Protein AF-A0A7S1GFP5-F1 (afdb_monomer_lite)

Sequence (134 aa):
AVSDGNVLLGSNTNIEAYDLSQCVPEMVIPDVVISEPNCLVVNVTLDSYPSDTTWQIEDSDGNAVASNTPYDESMAATTQVEEVCDLSDGGYTFAIFDEYEDGMCCKWGEGSYTLSTKNGLTIASGGEFGASEK

Organism: NCBI:txid267567

Structure (mmCIF, N/CA/C/O backbone):
data_AF-A0A7S1GFP5-F1
#
_entry.id   AF-A0A7S1GFP5-F1
#
loop_
_atom_site.group_PDB
_atom_site.id
_atom_site.type_symbol
_atom_site.label_atom_id
_atom_site.label_alt_id
_atom_site.label_comp_id
_atom_site.label_asym_id
_atom_site.label_entity_id
_atom_site.label_seq_id
_atom_site.pdbx_PDB_ins_code
_atom_site.Cartn_x
_atom_site.Cartn_y
_atom_site.Cartn_z
_atom_site.occupancy
_atom_site.B_iso_or_equiv
_atom_site.auth_seq_id
_atom_site.auth_comp_id
_atom_site.auth_asym_id
_atom_site.auth_atom_id
_atom_site.pdbx_PDB_model_num
ATOM 1 N N . ALA A 1 1 ? -3.332 45.603 40.791 1.00 41.91 1 ALA A N 1
ATOM 2 C CA . ALA A 1 1 ? -2.528 44.609 40.061 1.00 41.91 1 ALA A CA 1
ATOM 3 C C . ALA A 1 1 ? -3.483 43.846 39.163 1.00 41.91 1 ALA A C 1
ATOM 5 O O . ALA A 1 1 ? -4.543 43.463 39.637 1.00 41.91 1 ALA A O 1
ATOM 6 N N . VAL A 1 2 ? -3.164 43.770 37.874 1.00 43.75 2 VAL A N 1
ATOM 7 C CA . VAL A 1 2 ? -3.969 43.127 36.831 1.00 43.75 2 VAL A CA 1
ATOM 8 C C . VAL A 1 2 ? -3.233 41.850 36.434 1.00 43.75 2 VAL A C 1
ATOM 10 O O . VAL A 1 2 ? -2.101 41.946 35.976 1.00 43.75 2 VAL A O 1
ATOM 13 N N . SER A 1 3 ? -3.856 40.700 36.644 1.00 50.41 3 SER A N 1
ATOM 14 C CA . SER A 1 3 ? -3.737 39.438 35.896 1.00 50.41 3 SER A CA 1
ATOM 15 C C . SER A 1 3 ? -4.859 38.580 36.503 1.00 50.41 3 SER A C 1
ATOM 17 O O . SER A 1 3 ? -5.013 38.554 37.716 1.00 50.41 3 SER A O 1
ATOM 19 N N . ASP A 1 4 ? -5.843 38.070 35.783 1.00 48.03 4 ASP A N 1
ATOM 20 C CA . ASP A 1 4 ? -5.740 37.320 34.548 1.00 48.03 4 ASP A CA 1
ATOM 21 C C . ASP A 1 4 ? -6.907 37.700 33.637 1.00 48.03 4 ASP A C 1
ATOM 23 O O . ASP A 1 4 ? -8.079 37.510 33.963 1.00 48.03 4 ASP A O 1
ATOM 27 N N . GLY A 1 5 ? -6.577 38.309 32.499 1.00 51.22 5 GLY A N 1
ATOM 28 C CA . GLY A 1 5 ? -7.562 38.713 31.513 1.00 51.22 5 GLY A CA 1
ATOM 29 C C . GLY A 1 5 ? -8.367 37.517 31.017 1.00 51.22 5 GLY A C 1
ATOM 30 O O . GLY A 1 5 ? -7.817 36.648 30.354 1.00 51.22 5 GLY A O 1
ATOM 31 N N . ASN A 1 6 ? -9.667 37.523 31.306 1.00 43.88 6 ASN A N 1
ATOM 32 C CA . ASN A 1 6 ? -10.707 37.356 30.298 1.00 43.88 6 ASN A CA 1
ATOM 33 C C . ASN A 1 6 ? -12.017 37.987 30.792 1.00 43.88 6 ASN A C 1
ATOM 35 O O . ASN A 1 6 ? -12.562 37.645 31.837 1.00 43.88 6 ASN A O 1
ATOM 39 N N . VAL A 1 7 ? -12.481 38.967 30.020 1.00 36.28 7 VAL A N 1
ATOM 40 C CA . VAL A 1 7 ? -13.727 39.715 30.194 1.00 36.28 7 VAL A CA 1
ATOM 41 C C . VAL A 1 7 ? -14.765 39.074 29.277 1.00 36.28 7 VAL A C 1
ATOM 43 O O . VAL A 1 7 ? -14.547 39.007 28.070 1.00 36.28 7 VAL A O 1
ATOM 46 N N . LEU A 1 8 ? -15.902 38.637 29.819 1.00 43.44 8 LEU A N 1
ATOM 47 C CA . LEU A 1 8 ? -17.069 38.302 29.003 1.00 43.44 8 LEU A CA 1
ATOM 48 C C . LEU A 1 8 ? -17.839 39.593 28.715 1.00 43.44 8 LEU A C 1
ATOM 50 O O . LEU A 1 8 ? -18.454 40.168 29.611 1.00 43.44 8 LEU A O 1
ATOM 54 N N . LEU A 1 9 ? -17.806 40.065 27.468 1.00 36.88 9 LEU A N 1
ATOM 55 C CA . LEU A 1 9 ? -18.737 41.092 27.003 1.00 36.88 9 LEU A CA 1
ATOM 56 C C . LEU A 1 9 ? -19.984 40.402 26.447 1.00 36.88 9 LEU A C 1
ATOM 58 O O . LEU A 1 9 ? -20.021 40.010 25.285 1.00 36.88 9 LEU A O 1
ATOM 62 N N . GLY A 1 10 ? -20.999 40.256 27.299 1.00 39.97 10 GLY A N 1
ATOM 63 C CA . GLY A 1 10 ? -22.364 39.900 26.917 1.00 39.97 10 GLY A CA 1
ATOM 64 C C . GLY A 1 10 ? -23.315 41.028 27.309 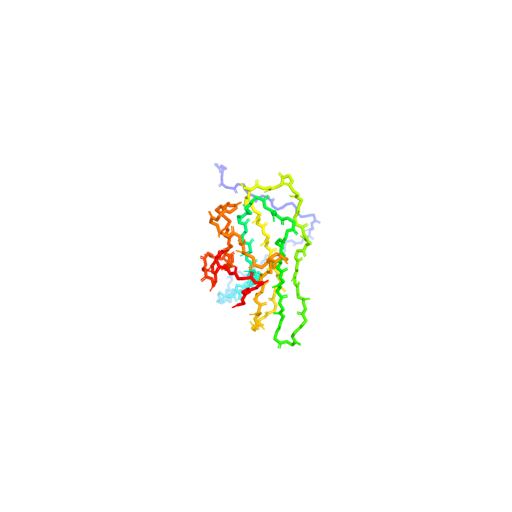1.00 39.97 10 GLY A C 1
ATOM 65 O O . GLY A 1 10 ? -23.415 41.395 28.478 1.00 39.97 10 GLY A O 1
ATOM 66 N N . SER A 1 11 ? -23.972 41.633 26.323 1.00 50.50 11 SER A N 1
ATOM 67 C CA . SER A 1 11 ? -24.920 42.735 26.486 1.00 50.50 11 SER A CA 1
ATOM 68 C C . SER A 1 11 ? -26.275 42.243 26.998 1.00 50.50 11 SER A C 1
ATOM 70 O O . SER A 1 11 ? -27.222 42.129 26.223 1.00 50.50 11 SER A O 1
ATOM 72 N N . ASN A 1 12 ? -26.397 41.923 28.285 1.00 44.12 12 ASN A N 1
ATOM 73 C CA . ASN A 1 12 ? -27.678 41.504 28.848 1.00 44.12 12 ASN A CA 1
ATOM 74 C C . ASN A 1 12 ? -27.737 41.935 30.318 1.00 44.12 12 ASN A C 1
ATOM 76 O O . ASN A 1 12 ? -27.162 41.305 31.200 1.00 44.12 12 ASN A O 1
ATOM 80 N N . THR A 1 13 ? -28.419 43.045 30.582 1.00 51.00 13 THR A N 1
ATOM 81 C CA . THR A 1 13 ? -28.814 43.467 31.927 1.00 51.00 13 THR A CA 1
ATOM 82 C C . THR A 1 13 ? -29.665 42.375 32.567 1.00 51.00 13 THR A C 1
ATOM 84 O O . THR A 1 13 ? -30.799 42.199 32.134 1.00 51.00 13 THR A O 1
ATOM 87 N N . ASN A 1 14 ? -29.104 41.634 33.525 1.00 46.41 14 ASN A N 1
ATOM 88 C CA . ASN A 1 14 ? -29.762 41.059 34.707 1.00 46.41 14 ASN A CA 1
ATOM 89 C C . ASN A 1 14 ? -28.710 40.259 35.490 1.00 46.41 14 ASN A C 1
ATOM 91 O O . ASN A 1 14 ? -28.470 39.086 35.217 1.00 46.41 14 ASN A O 1
ATOM 95 N N . ILE A 1 15 ? -28.048 40.915 36.446 1.00 44.38 15 ILE A N 1
ATOM 96 C CA . ILE A 1 15 ? -27.225 40.224 37.443 1.00 44.38 15 ILE A CA 1
ATOM 97 C C . ILE A 1 15 ? -28.165 39.849 38.586 1.00 44.38 15 ILE A C 1
ATOM 99 O O . ILE A 1 15 ? -28.404 40.652 39.485 1.00 44.38 15 ILE A O 1
ATOM 103 N N . GLU A 1 16 ? -28.721 38.643 38.537 1.00 52.25 16 GLU A N 1
ATOM 104 C CA . GLU A 1 16 ? -29.207 37.995 39.751 1.00 52.25 16 GLU A CA 1
ATOM 105 C C . GLU A 1 16 ? -28.005 37.334 40.430 1.00 52.25 16 GLU A C 1
ATOM 107 O O . GLU A 1 16 ? -27.243 36.590 39.810 1.00 52.25 16 GLU A O 1
ATOM 112 N N . ALA A 1 17 ? -27.774 37.688 41.693 1.00 45.75 17 ALA A N 1
ATOM 113 C CA . ALA A 1 17 ? -26.736 37.076 42.505 1.00 45.75 17 ALA A CA 1
ATOM 114 C C . ALA A 1 17 ? -27.119 35.613 42.763 1.00 45.75 17 ALA A C 1
ATOM 116 O O . ALA A 1 17 ? -28.089 35.342 43.469 1.00 45.75 17 ALA A O 1
ATOM 117 N N . TYR A 1 18 ? -26.370 34.678 42.183 1.00 45.38 18 TYR A N 1
ATOM 118 C CA . TYR A 1 18 ? -26.531 33.258 42.468 1.00 45.38 18 TYR A CA 1
ATOM 119 C C . TYR A 1 18 ? -25.995 32.957 43.874 1.00 45.38 18 TYR A C 1
ATOM 121 O O . TYR A 1 18 ? -24.839 33.245 44.188 1.00 45.38 18 TYR A O 1
ATOM 129 N N . ASP A 1 19 ? -26.856 32.399 44.725 1.00 49.19 19 ASP A N 1
ATOM 130 C CA . ASP A 1 19 ? -26.510 31.883 46.048 1.00 49.19 19 ASP A CA 1
ATOM 131 C C . ASP A 1 19 ? -25.603 30.648 45.900 1.00 49.19 19 ASP A C 1
ATOM 133 O O . ASP A 1 19 ? -26.044 29.569 45.505 1.00 49.19 19 ASP A O 1
ATOM 137 N N . LEU A 1 20 ? -24.314 30.812 46.208 1.00 51.22 20 LEU A N 1
ATOM 138 C CA . LEU A 1 20 ? -23.297 29.757 46.113 1.00 51.22 20 LEU A CA 1
ATOM 139 C C . LEU A 1 20 ? -23.357 28.741 47.272 1.00 51.22 20 LEU A C 1
ATOM 141 O O . LEU A 1 20 ? -22.475 27.893 47.381 1.00 51.22 20 LEU A O 1
ATOM 145 N N . SER A 1 21 ? -24.364 28.797 48.152 1.00 49.78 21 SER A N 1
ATOM 146 C CA . SER A 1 21 ? -24.545 27.799 49.219 1.00 49.78 21 SER A CA 1
ATOM 147 C C . SER A 1 21 ? -25.195 26.492 48.743 1.00 49.78 21 SER A C 1
ATOM 149 O O . SER A 1 21 ? -25.219 25.510 49.484 1.00 49.78 21 SER A O 1
ATOM 151 N N . GLN A 1 22 ? -25.655 26.438 47.490 1.00 50.69 22 GLN A N 1
ATOM 152 C CA . GLN A 1 22 ? -26.149 25.224 46.839 1.00 50.69 22 GLN A CA 1
ATOM 153 C C . GLN A 1 22 ? -25.127 24.687 45.832 1.00 50.69 22 GLN A C 1
ATOM 155 O O . GLN A 1 22 ? -25.413 24.519 44.648 1.00 50.69 22 GLN A O 1
ATOM 160 N N . CYS A 1 23 ? -23.911 24.404 46.303 1.00 52.78 23 CYS A N 1
ATOM 161 C CA . CYS A 1 23 ? -22.966 23.579 45.559 1.00 52.78 23 CYS A CA 1
ATOM 162 C C . CYS A 1 23 ? -23.520 22.151 45.479 1.00 52.78 23 CYS A C 1
ATOM 164 O O . CYS A 1 23 ? -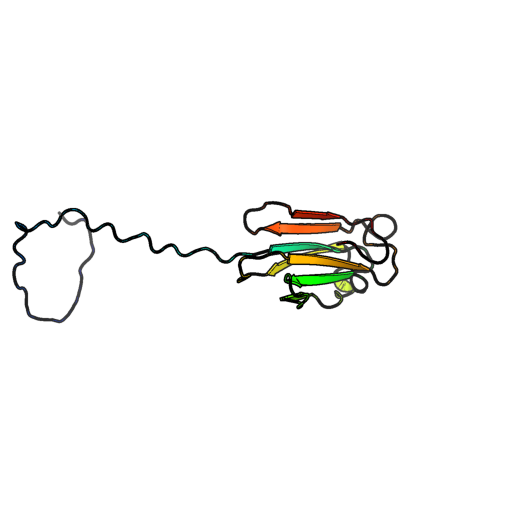23.320 21.335 46.380 1.00 52.78 23 CYS A O 1
ATOM 166 N N . VAL A 1 24 ? -24.242 21.858 44.400 1.00 56.28 24 VAL A N 1
ATOM 167 C CA . VAL A 1 24 ? -24.479 20.483 43.959 1.00 56.28 24 VAL A CA 1
ATOM 168 C C . VAL A 1 24 ? -23.091 19.877 43.688 1.00 56.28 24 VAL A C 1
ATOM 170 O O . VAL A 1 24 ? -22.285 20.537 43.026 1.00 56.28 24 VAL A O 1
ATOM 173 N N . PRO A 1 25 ? -22.750 18.700 44.245 1.00 50.75 25 PRO A N 1
ATOM 174 C CA . PRO A 1 25 ? -21.433 18.100 44.052 1.00 50.75 25 PRO A CA 1
ATOM 175 C C . PRO A 1 25 ? -21.165 17.917 42.557 1.00 50.75 25 PRO A C 1
ATOM 177 O O . PRO A 1 25 ? -22.069 17.514 41.829 1.00 50.75 25 PRO A O 1
ATOM 180 N N . GLU A 1 26 ? -19.944 18.271 42.147 1.00 57.81 26 GLU A N 1
ATOM 181 C CA 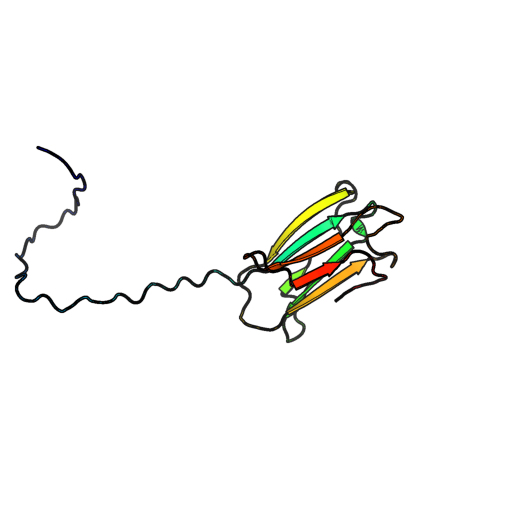. GLU A 1 26 ? -19.308 18.029 40.845 1.00 57.81 26 GLU A CA 1
ATOM 182 C C . GLU A 1 26 ? -20.210 17.313 39.828 1.00 57.81 26 GLU A C 1
ATOM 184 O O . GLU A 1 26 ? -20.336 16.087 39.807 1.00 57.81 26 GLU A O 1
ATOM 189 N N . MET A 1 27 ? -20.858 18.100 38.967 1.00 50.66 27 MET A N 1
ATOM 190 C CA . MET A 1 27 ? -21.439 17.579 37.740 1.00 50.66 27 MET A CA 1
ATOM 191 C C . MET A 1 27 ? -20.275 17.075 36.885 1.00 50.66 27 MET A C 1
ATOM 193 O O . MET A 1 27 ? -19.636 17.852 36.180 1.00 50.66 27 MET A O 1
ATOM 197 N N . VAL A 1 28 ? -19.975 15.781 36.983 1.00 56.19 28 VAL A N 1
ATOM 198 C CA . VAL A 1 28 ? -19.185 15.063 35.982 1.00 56.19 28 VAL A CA 1
ATOM 199 C C . VAL A 1 28 ? -19.929 15.222 34.665 1.00 56.19 28 VAL A C 1
ATOM 201 O O . VAL A 1 28 ? -20.942 14.567 34.419 1.00 56.19 28 VAL A O 1
ATOM 204 N N . ILE A 1 29 ? -19.469 16.157 33.838 1.00 59.88 29 ILE A N 1
ATOM 205 C CA . ILE A 1 29 ? -19.802 16.145 32.422 1.00 59.88 29 ILE A CA 1
ATOM 206 C C . ILE A 1 29 ? -19.185 14.831 31.932 1.00 59.88 29 ILE A C 1
ATOM 208 O O . ILE A 1 29 ? -17.976 14.674 32.109 1.00 59.88 29 ILE A O 1
ATOM 212 N N . PRO A 1 30 ? -19.957 13.848 31.427 1.00 57.03 30 PRO A N 1
ATOM 213 C CA . PRO A 1 30 ? -19.331 12.718 30.764 1.00 57.03 30 PRO A CA 1
ATOM 214 C C . PRO A 1 30 ? -18.463 13.332 29.675 1.00 57.03 30 PRO A C 1
ATOM 216 O O . PRO A 1 30 ? -18.967 14.155 28.903 1.00 57.03 30 PRO A O 1
ATOM 219 N N . ASP A 1 31 ? -17.166 13.020 29.691 1.00 59.69 31 ASP A N 1
ATOM 220 C CA . ASP A 1 31 ? -16.251 13.444 28.643 1.00 59.69 31 ASP A CA 1
ATOM 221 C C . ASP A 1 31 ? -16.982 13.254 27.320 1.00 59.69 31 ASP A C 1
ATOM 223 O O . ASP A 1 31 ? -17.548 12.187 27.064 1.00 59.69 31 ASP A O 1
ATOM 227 N N . VAL A 1 32 ? -17.077 14.314 26.520 1.00 52.41 32 VAL A N 1
ATOM 228 C CA . VAL A 1 32 ? -17.531 14.172 25.144 1.00 52.41 32 VAL A CA 1
ATOM 229 C C . VAL A 1 32 ? -16.508 13.235 24.512 1.00 52.41 32 VAL A C 1
ATOM 231 O O . VAL A 1 32 ? -15.416 13.663 24.144 1.00 52.41 32 VAL A O 1
ATOM 234 N N . VAL A 1 33 ? -16.824 11.939 24.485 1.00 59.50 33 VAL A N 1
ATOM 235 C CA . VAL A 1 33 ? -15.995 10.910 23.871 1.00 59.50 33 VAL A CA 1
ATOM 236 C C . VAL A 1 33 ? -16.146 11.133 22.379 1.00 59.50 33 VAL A C 1
ATOM 238 O O . VAL A 1 33 ? -17.012 10.553 21.730 1.00 59.50 33 VAL A O 1
ATOM 241 N N . ILE A 1 34 ? -15.357 12.058 21.839 1.00 57.25 34 ILE A N 1
ATOM 242 C CA . ILE A 1 34 ? -15.148 12.125 20.403 1.00 57.25 34 ILE A CA 1
ATOM 243 C C . ILE A 1 34 ? -14.315 10.887 20.098 1.00 57.25 34 ILE A C 1
ATOM 245 O O . ILE A 1 34 ? -13.102 10.889 20.294 1.00 57.25 34 ILE A O 1
ATOM 249 N N . SER A 1 35 ? -14.982 9.789 19.736 1.00 67.81 35 SER A N 1
ATOM 250 C CA . SER A 1 35 ? -14.295 8.631 19.181 1.00 67.81 35 SER A CA 1
ATOM 251 C C . SER A 1 35 ? -13.585 9.115 17.923 1.00 67.81 35 SER A C 1
ATOM 253 O O . SER A 1 35 ? -14.241 9.608 17.002 1.00 67.81 35 SER A O 1
ATOM 255 N N . GLU A 1 36 ? -12.255 9.039 17.903 1.00 71.56 36 GLU A N 1
ATOM 256 C CA . GLU A 1 36 ? -11.520 9.263 16.663 1.00 71.56 36 GLU A CA 1
ATOM 257 C C . GLU A 1 36 ? -12.028 8.272 15.607 1.00 71.56 36 GLU A C 1
ATOM 259 O O . GLU A 1 36 ? -12.349 7.131 15.953 1.00 71.56 36 GLU A O 1
ATOM 264 N N . PRO A 1 37 ? -12.156 8.697 14.340 1.00 80.50 37 PRO A N 1
ATOM 265 C CA . PRO A 1 37 ? -12.646 7.811 13.299 1.00 80.50 37 PRO A CA 1
ATOM 266 C C . PRO A 1 37 ? -11.717 6.603 13.158 1.00 80.50 37 PRO A C 1
ATOM 268 O O . PRO A 1 37 ? -10.491 6.740 13.194 1.00 80.50 37 PRO A O 1
ATOM 271 N N . ASN A 1 38 ? -12.298 5.417 12.974 1.00 89.94 38 ASN A N 1
ATOM 272 C CA . ASN A 1 38 ? -11.524 4.235 12.621 1.00 89.94 38 ASN A CA 1
ATOM 273 C C . ASN A 1 38 ? -10.930 4.462 11.233 1.00 89.94 38 ASN A C 1
ATOM 275 O O . ASN A 1 38 ? -11.673 4.631 10.261 1.00 89.94 38 ASN A O 1
ATOM 279 N N . CYS A 1 39 ? -9.602 4.470 11.155 1.00 95.00 39 CYS A N 1
ATOM 280 C CA . CYS A 1 39 ? -8.904 4.678 9.900 1.00 95.00 39 CYS A CA 1
ATOM 281 C C . CYS A 1 39 ? -7.881 3.578 9.627 1.00 95.00 39 CYS A C 1
ATOM 283 O O . CYS A 1 39 ? -7.105 3.186 10.511 1.00 95.00 39 CYS A O 1
ATOM 285 N N . LEU A 1 40 ? -7.853 3.147 8.371 1.00 96.50 40 LEU A N 1
ATOM 286 C CA . LEU A 1 40 ? -6.802 2.332 7.782 1.00 96.50 40 LEU A CA 1
ATOM 287 C C . LEU A 1 40 ? -5.889 3.222 6.936 1.00 96.50 40 LEU A C 1
ATOM 289 O O . LEU A 1 40 ? -6.349 4.135 6.259 1.00 96.50 40 LEU A O 1
ATOM 293 N N . VAL A 1 41 ? -4.592 2.946 6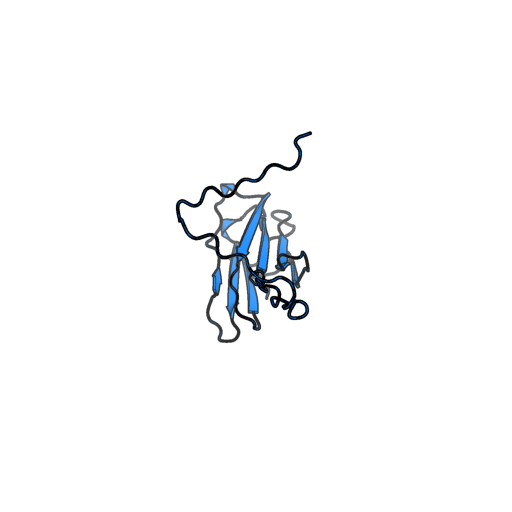.981 1.00 98.00 41 VAL A N 1
ATOM 294 C CA . VAL A 1 41 ? -3.556 3.625 6.207 1.00 98.00 41 VAL A CA 1
ATOM 295 C C . VAL A 1 41 ? -2.923 2.599 5.281 1.00 98.00 41 VAL A C 1
ATOM 297 O O . VAL A 1 41 ? -2.295 1.645 5.750 1.00 98.00 41 VAL A O 1
ATOM 300 N N . VAL A 1 42 ? -3.094 2.810 3.979 1.00 98.62 42 VAL A N 1
ATOM 301 C CA . VAL A 1 42 ? -2.461 2.035 2.914 1.00 98.62 42 VAL A CA 1
ATOM 302 C C . VAL A 1 42 ? -1.223 2.797 2.465 1.00 98.62 42 VAL A C 1
ATOM 304 O O . VAL A 1 42 ? -1.311 3.917 1.966 1.00 98.62 42 VAL A O 1
ATOM 307 N N . ASN A 1 43 ? -0.055 2.206 2.674 1.00 98.50 43 ASN A N 1
ATOM 308 C CA . ASN A 1 43 ? 1.217 2.720 2.192 1.00 98.50 43 ASN A CA 1
ATOM 309 C C . ASN A 1 43 ? 1.718 1.788 1.090 1.00 98.50 43 ASN A C 1
ATOM 311 O O . ASN A 1 43 ? 1.831 0.591 1.336 1.00 98.50 43 ASN A O 1
ATOM 315 N N . VAL A 1 44 ? 2.004 2.316 -0.097 1.00 98.62 44 VAL A N 1
ATOM 316 C CA . VAL A 1 44 ? 2.497 1.542 -1.242 1.00 98.62 44 VAL A CA 1
ATOM 317 C C . VAL A 1 44 ? 3.751 2.210 -1.776 1.00 98.62 44 VAL A C 1
ATOM 319 O O . VAL A 1 44 ? 3.697 3.324 -2.286 1.00 98.62 44 VAL A O 1
ATOM 322 N N . THR A 1 45 ? 4.890 1.543 -1.659 1.00 98.44 45 THR A N 1
ATOM 323 C CA . THR A 1 45 ? 6.094 1.892 -2.411 1.00 98.44 45 THR A CA 1
ATOM 324 C C . THR A 1 45 ? 6.026 1.183 -3.749 1.00 98.44 45 THR A C 1
ATOM 326 O O . THR A 1 45 ? 6.003 -0.041 -3.799 1.00 98.44 45 THR A O 1
ATOM 329 N N . LEU A 1 46 ? 5.955 1.963 -4.818 1.00 98.25 46 LEU A N 1
ATOM 330 C CA . LEU A 1 46 ? 5.798 1.463 -6.175 1.00 98.25 46 LEU A CA 1
ATOM 331 C C . LEU A 1 46 ? 7.142 1.001 -6.737 1.00 98.25 46 LEU A C 1
ATOM 333 O O . LEU A 1 46 ? 8.195 1.543 -6.388 1.00 98.25 46 LEU A O 1
ATOM 337 N N . ASP A 1 47 ? 7.097 0.022 -7.629 1.00 97.25 47 ASP A N 1
ATOM 338 C CA . ASP A 1 47 ? 8.261 -0.489 -8.341 1.00 97.25 47 ASP A CA 1
ATOM 339 C C . ASP A 1 47 ? 8.466 0.282 -9.666 1.00 97.25 47 ASP A C 1
ATOM 341 O O . ASP A 1 47 ? 8.175 1.483 -9.725 1.00 97.25 47 ASP A O 1
ATOM 345 N N . SER A 1 48 ? 9.039 -0.339 -10.707 1.00 97.88 48 SER A N 1
ATOM 346 C CA . SER A 1 48 ? 9.181 0.328 -12.012 1.00 97.88 48 SER A CA 1
ATOM 347 C C . SER A 1 48 ? 7.899 0.350 -12.848 1.00 97.88 48 SER A C 1
ATOM 349 O O . SER A 1 48 ? 7.899 1.074 -13.844 1.00 97.88 48 SER A O 1
ATOM 351 N N . TYR A 1 49 ? 6.853 -0.396 -12.475 1.00 97.38 49 TYR A N 1
ATOM 352 C CA . TYR A 1 49 ? 5.595 -0.508 -13.219 1.00 97.38 49 TYR A CA 1
ATOM 353 C C . TYR A 1 49 ? 4.384 -0.179 -12.330 1.00 97.38 49 TYR A C 1
ATOM 355 O O . TYR A 1 49 ? 3.521 -1.009 -12.049 1.00 97.38 49 TYR A O 1
ATOM 363 N N . PRO A 1 50 ? 4.272 1.079 -11.879 1.00 97.75 50 PRO A N 1
ATOM 364 C CA . PRO A 1 50 ? 3.231 1.491 -10.942 1.00 97.75 50 PRO A CA 1
ATOM 365 C C . PRO A 1 50 ? 1.801 1.313 -11.484 1.00 97.75 50 PRO A C 1
ATOM 367 O O . PRO A 1 50 ? 0.871 1.145 -10.693 1.00 97.75 50 PRO A O 1
ATOM 370 N N . SER A 1 51 ? 1.602 1.356 -12.806 1.00 98.06 51 SER A N 1
ATOM 371 C CA . SER A 1 51 ? 0.270 1.217 -13.407 1.00 98.06 51 SER A CA 1
ATOM 372 C C . SER A 1 51 ? -0.315 -0.191 -13.273 1.00 98.06 51 SER A C 1
ATOM 374 O O . SER A 1 51 ? -1.536 -0.337 -13.308 1.00 98.06 51 SER A O 1
ATOM 376 N N . ASP A 1 52 ? 0.522 -1.191 -13.007 1.00 97.56 52 ASP A N 1
ATOM 377 C CA . ASP A 1 52 ? 0.085 -2.574 -12.823 1.00 97.56 52 ASP A CA 1
ATOM 378 C C . ASP A 1 52 ? -0.504 -2.802 -11.422 1.00 97.56 52 ASP A C 1
ATOM 380 O O . ASP A 1 52 ? -1.277 -3.736 -11.203 1.00 97.56 52 ASP A O 1
ATOM 384 N N . THR A 1 53 ? -0.193 -1.911 -10.472 1.00 98.25 53 THR A N 1
ATOM 385 C CA . THR A 1 53 ? -0.582 -2.043 -9.067 1.00 98.25 53 THR A CA 1
ATOM 386 C C . THR A 1 53 ? -1.936 -1.398 -8.772 1.00 98.25 53 THR A C 1
ATOM 388 O O . THR A 1 53 ? -2.128 -0.182 -8.889 1.00 98.25 53 THR A O 1
ATOM 391 N N . THR A 1 54 ? -2.863 -2.199 -8.245 1.00 98.62 54 THR A N 1
ATOM 392 C CA . THR A 1 54 ? -4.120 -1.714 -7.653 1.00 98.62 54 THR A CA 1
ATOM 393 C C . THR A 1 54 ? -4.420 -2.398 -6.326 1.00 98.62 54 THR A C 1
ATOM 395 O O . THR A 1 54 ? -3.885 -3.455 -6.022 1.00 98.62 54 THR A O 1
ATOM 398 N N . TRP A 1 55 ? -5.277 -1.804 -5.507 1.00 98.69 55 TRP A N 1
ATOM 399 C CA . TRP A 1 55 ? -5.745 -2.360 -4.251 1.00 98.69 55 TRP A CA 1
ATOM 400 C C . TRP A 1 55 ? -7.194 -1.960 -3.978 1.00 98.69 55 TRP A C 1
ATOM 402 O O . TRP A 1 55 ? -7.707 -0.956 -4.477 1.00 98.69 55 TRP A O 1
ATOM 412 N N . GLN A 1 56 ? -7.854 -2.754 -3.142 1.00 98.50 56 GLN A N 1
ATOM 413 C CA . GLN A 1 56 ? -9.196 -2.482 -2.645 1.00 98.50 56 GLN A CA 1
ATOM 414 C C . GLN A 1 56 ? -9.338 -2.898 -1.180 1.00 98.50 56 GLN A C 1
ATOM 416 O O . GLN A 1 56 ? -8.632 -3.782 -0.692 1.00 98.50 56 GLN A O 1
ATOM 421 N N . ILE A 1 57 ? -10.288 -2.273 -0.493 1.00 98.31 57 ILE A N 1
ATOM 422 C CA . ILE A 1 57 ? -10.745 -2.646 0.842 1.00 98.31 57 ILE A CA 1
ATOM 423 C C . ILE A 1 57 ? -12.242 -2.927 0.754 1.00 98.31 57 ILE A C 1
ATOM 425 O O . ILE A 1 57 ? -13.013 -2.073 0.310 1.00 98.31 57 ILE A O 1
ATOM 429 N N . GLU A 1 58 ? -12.651 -4.109 1.199 1.00 97.81 58 GLU A N 1
ATOM 430 C CA . GLU A 1 58 ? -14.046 -4.547 1.254 1.00 97.81 58 GLU A CA 1
ATOM 431 C C . GLU A 1 58 ? -14.506 -4.699 2.707 1.00 97.81 58 GLU A C 1
ATOM 433 O O . GLU A 1 58 ? -13.725 -5.103 3.575 1.00 97.81 58 GLU A O 1
ATOM 438 N N . ASP A 1 59 ? -15.773 -4.382 2.976 1.00 95.38 59 ASP A N 1
ATOM 439 C CA . ASP A 1 59 ? -16.426 -4.723 4.242 1.00 95.38 59 ASP A CA 1
ATOM 440 C C . ASP A 1 59 ? -16.748 -6.230 4.335 1.00 95.38 59 ASP A C 1
ATOM 442 O O . ASP A 1 59 ? -16.511 -7.014 3.413 1.00 95.38 59 ASP A O 1
ATOM 446 N N . SER A 1 60 ? -17.307 -6.660 5.468 1.00 93.62 60 SER A N 1
ATOM 447 C CA . SER A 1 60 ? -17.677 -8.062 5.696 1.00 93.62 60 SER A CA 1
ATOM 448 C C . SER A 1 60 ? -18.770 -8.597 4.766 1.00 93.62 60 SER A C 1
ATOM 450 O O . SER A 1 60 ? -18.914 -9.815 4.650 1.00 93.62 60 SER A O 1
ATOM 452 N N . ASP A 1 61 ? -19.543 -7.713 4.134 1.00 94.69 61 ASP A N 1
ATOM 453 C CA . ASP A 1 61 ? -20.591 -8.067 3.176 1.00 94.69 61 ASP A CA 1
ATOM 454 C C . ASP A 1 61 ? -20.047 -8.125 1.732 1.00 94.69 61 ASP A C 1
ATOM 456 O O . ASP A 1 61 ? -20.777 -8.499 0.810 1.00 94.69 61 ASP A O 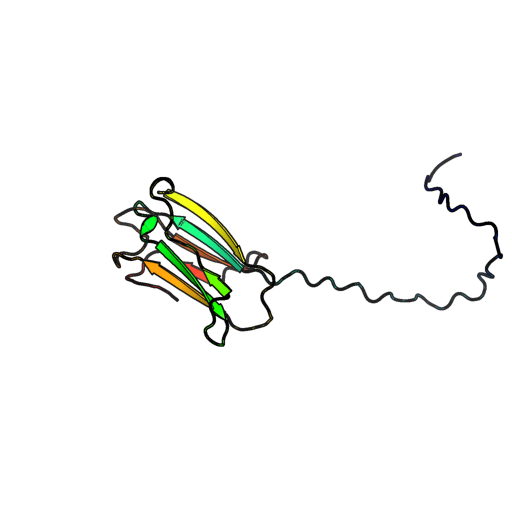1
ATOM 460 N N . GLY A 1 62 ? -18.761 -7.810 1.533 1.00 93.50 62 GLY A N 1
ATOM 461 C CA . GLY A 1 62 ? -18.088 -7.797 0.236 1.00 93.50 62 GLY A CA 1
ATOM 462 C C . GLY A 1 62 ? -18.308 -6.510 -0.560 1.00 93.50 62 GLY A C 1
ATOM 463 O O . GLY A 1 62 ? -18.078 -6.497 -1.768 1.00 93.50 62 GLY A O 1
ATOM 464 N N . ASN A 1 63 ? -18.775 -5.428 0.072 1.00 95.69 63 ASN A N 1
ATOM 465 C CA . ASN A 1 63 ? -18.876 -4.134 -0.596 1.00 95.69 63 ASN A CA 1
ATOM 466 C C . ASN A 1 63 ? -17.528 -3.415 -0.532 1.00 95.69 63 ASN A C 1
ATOM 468 O O . ASN A 1 63 ? -16.954 -3.263 0.547 1.00 95.69 63 ASN A O 1
ATOM 472 N N . ALA A 1 64 ? -17.051 -2.910 -1.670 1.00 96.44 64 ALA A N 1
ATOM 473 C CA . ALA A 1 64 ? -15.866 -2.062 -1.705 1.00 96.44 64 ALA A CA 1
ATOM 474 C C . ALA A 1 64 ? -16.132 -0.743 -0.960 1.00 96.44 64 ALA A C 1
ATOM 476 O O . ALA A 1 64 ? -17.016 0.030 -1.340 1.00 96.44 64 ALA A O 1
ATOM 477 N N . VAL A 1 65 ? -15.354 -0.487 0.092 1.00 97.00 65 VAL A N 1
ATOM 478 C CA . VAL A 1 65 ? -15.392 0.761 0.872 1.00 97.00 65 VAL A CA 1
ATOM 479 C C . VAL A 1 65 ? -14.293 1.736 0.452 1.00 97.00 65 VAL A C 1
ATOM 481 O O . VAL A 1 65 ? -14.443 2.941 0.640 1.00 97.00 65 VAL A O 1
ATOM 484 N N . ALA A 1 66 ? -13.211 1.232 -0.148 1.00 97.81 66 ALA A N 1
ATOM 485 C CA . ALA A 1 66 ? -12.154 2.029 -0.759 1.00 97.81 66 ALA A CA 1
ATOM 486 C C . ALA A 1 66 ? -11.400 1.218 -1.820 1.00 97.81 66 ALA A C 1
ATOM 488 O O . ALA A 1 66 ? -11.330 -0.007 -1.743 1.00 97.81 66 ALA A O 1
ATOM 489 N N . SER A 1 67 ? -10.816 1.908 -2.794 1.00 98.00 67 SER A N 1
ATOM 490 C CA . SER A 1 67 ? -9.939 1.339 -3.820 1.00 98.00 67 SER A CA 1
ATOM 491 C C . SER A 1 67 ? -9.157 2.459 -4.494 1.00 98.00 67 SER A C 1
ATOM 493 O O . SER A 1 67 ? -9.671 3.579 -4.582 1.00 98.00 67 SER A O 1
ATOM 495 N N . ASN A 1 68 ? -7.990 2.158 -5.056 1.00 98.12 68 ASN A N 1
ATOM 496 C CA . ASN A 1 68 ? -7.304 3.088 -5.952 1.00 98.12 68 ASN A CA 1
ATOM 497 C C . ASN A 1 68 ? -7.661 2.829 -7.428 1.00 98.12 68 ASN A C 1
ATOM 499 O O . ASN A 1 68 ? -8.303 1.845 -7.797 1.00 98.12 68 ASN A O 1
ATOM 503 N N . THR A 1 69 ? -7.213 3.739 -8.288 1.00 97.75 69 THR A N 1
ATOM 504 C CA . THR A 1 69 ? -7.023 3.478 -9.720 1.00 97.75 69 THR A CA 1
ATOM 505 C C . THR A 1 69 ? -5.553 3.146 -9.983 1.00 97.75 69 THR A C 1
ATOM 507 O O . THR A 1 69 ? -4.720 3.580 -9.185 1.00 97.75 69 THR A O 1
ATOM 510 N N . PRO A 1 70 ? -5.216 2.487 -11.109 1.00 98.00 70 PRO A N 1
ATOM 511 C CA . PRO A 1 70 ? -3.832 2.341 -11.565 1.00 98.00 70 PRO A CA 1
ATOM 512 C C . PRO A 1 70 ? -3.009 3.620 -11.385 1.00 98.00 70 PRO A C 1
ATOM 514 O O . PRO A 1 70 ? -3.487 4.715 -11.712 1.00 98.00 70 PRO A O 1
ATOM 517 N N . TYR A 1 71 ? -1.799 3.491 -10.842 1.00 98.25 71 TYR A N 1
ATOM 518 C CA . TYR A 1 71 ? -0.919 4.636 -10.624 1.00 98.25 71 TYR A CA 1
ATOM 519 C C . TYR A 1 71 ? -0.294 5.116 -11.942 1.00 98.25 71 TYR A C 1
ATOM 521 O O . TYR A 1 71 ? -0.177 4.377 -12.917 1.00 98.25 71 TYR A O 1
ATOM 529 N N . ASP A 1 72 ? 0.105 6.387 -11.987 1.00 98.19 72 ASP A N 1
ATOM 530 C CA . ASP A 1 72 ? 0.771 6.949 -13.163 1.00 98.19 72 ASP A CA 1
ATOM 531 C C . ASP A 1 72 ? 2.221 6.446 -13.254 1.00 98.19 72 ASP A C 1
ATOM 533 O O . ASP A 1 72 ? 2.935 6.419 -12.252 1.00 98.19 72 ASP A O 1
ATOM 537 N N . GLU A 1 73 ? 2.685 6.120 -14.463 1.00 97.81 73 GLU A N 1
ATOM 538 C CA . GLU A 1 73 ? 4.061 5.669 -14.743 1.00 97.81 73 GLU A CA 1
ATOM 539 C C . GLU A 1 73 ? 5.144 6.606 -14.190 1.00 97.81 73 GLU A C 1
ATOM 541 O O . GLU A 1 73 ? 6.231 6.178 -13.801 1.00 97.81 73 GLU A O 1
ATOM 546 N N . SER A 1 74 ? 4.861 7.908 -14.105 1.00 98.06 74 SER A N 1
ATOM 547 C CA . SER A 1 74 ? 5.789 8.888 -13.533 1.00 98.06 74 SER A CA 1
ATOM 548 C C . SER A 1 74 ? 6.008 8.741 -12.021 1.00 98.06 74 SER A C 1
ATOM 550 O O . SER A 1 74 ? 6.922 9.370 -11.484 1.00 98.06 74 SER A O 1
ATOM 552 N N . MET A 1 75 ? 5.207 7.918 -11.336 1.00 98.12 75 MET A N 1
ATOM 553 C CA . MET A 1 75 ? 5.300 7.646 -9.898 1.00 98.12 75 MET A CA 1
ATOM 554 C C . MET A 1 75 ? 6.182 6.436 -9.558 1.00 98.12 75 MET A C 1
ATOM 556 O O . MET A 1 75 ? 6.264 6.059 -8.387 1.00 98.12 75 MET A O 1
ATOM 560 N N . ALA A 1 76 ? 6.860 5.834 -10.537 1.00 97.81 76 ALA A N 1
ATOM 561 C CA . ALA A 1 76 ? 7.782 4.725 -10.303 1.00 97.81 76 ALA A CA 1
ATOM 562 C C . ALA A 1 76 ? 8.804 5.037 -9.189 1.00 97.81 76 ALA A C 1
ATOM 564 O O . ALA A 1 76 ? 9.325 6.155 -9.096 1.00 97.81 76 ALA A O 1
ATOM 565 N N . ALA A 1 77 ? 9.102 4.040 -8.349 1.00 96.50 77 ALA A N 1
ATOM 566 C CA . ALA A 1 77 ? 10.005 4.151 -7.195 1.00 96.50 77 ALA A CA 1
ATOM 567 C C . ALA A 1 77 ? 9.629 5.239 -6.162 1.00 96.50 77 ALA A C 1
ATOM 569 O O . ALA A 1 77 ? 10.494 5.748 -5.440 1.00 96.50 77 ALA A O 1
ATOM 570 N N . THR A 1 78 ? 8.348 5.613 -6.076 1.00 98.38 78 THR A N 1
ATOM 571 C CA . THR A 1 78 ? 7.832 6.530 -5.048 1.00 98.38 78 THR A CA 1
ATOM 572 C C . THR A 1 78 ? 6.865 5.831 -4.101 1.00 98.38 78 THR A C 1
ATOM 574 O O . THR A 1 78 ? 6.291 4.795 -4.427 1.00 98.38 78 THR A O 1
ATOM 577 N N . THR A 1 79 ? 6.670 6.414 -2.918 1.00 98.44 79 THR A N 1
ATOM 578 C CA . THR A 1 79 ? 5.710 5.919 -1.929 1.00 98.44 79 THR A CA 1
ATOM 579 C C . THR A 1 79 ? 4.431 6.744 -1.959 1.00 98.44 79 THR A C 1
ATOM 581 O O . THR A 1 79 ? 4.469 7.962 -1.779 1.00 98.44 79 THR A O 1
ATOM 584 N N . GLN A 1 80 ? 3.305 6.061 -2.128 1.00 98.56 80 GLN A N 1
ATOM 585 C CA . GLN A 1 80 ? 1.955 6.601 -2.052 1.00 98.56 80 GLN A CA 1
ATOM 586 C C . GLN A 1 80 ? 1.331 6.232 -0.708 1.00 98.56 80 GLN A C 1
ATOM 588 O O . GLN A 1 80 ? 1.547 5.136 -0.189 1.00 98.56 80 GLN A O 1
ATOM 593 N N . VAL A 1 81 ? 0.583 7.164 -0.120 1.00 98.19 81 VAL A N 1
ATOM 594 C CA . VAL A 1 81 ? -0.070 6.971 1.179 1.00 98.19 81 VAL A CA 1
ATOM 595 C C . VAL A 1 81 ? -1.514 7.420 1.074 1.00 98.19 81 VAL A C 1
ATOM 597 O O . VAL A 1 81 ? -1.776 8.585 0.777 1.00 98.19 81 VAL A O 1
ATOM 600 N N . GLU A 1 82 ? -2.434 6.507 1.359 1.00 98.12 82 GLU A N 1
ATOM 601 C CA . GLU A 1 82 ? -3.867 6.774 1.388 1.00 98.12 82 GLU A CA 1
ATOM 602 C C . GLU A 1 82 ? -4.449 6.403 2.752 1.00 98.12 82 GLU A C 1
ATOM 604 O O . GLU A 1 82 ? -4.181 5.334 3.300 1.00 98.12 82 GLU A O 1
ATOM 609 N N . GLU A 1 83 ? -5.234 7.318 3.320 1.00 97.12 83 GLU A N 1
ATOM 610 C CA . GLU A 1 83 ? -5.916 7.139 4.600 1.00 97.12 83 GLU A CA 1
ATOM 611 C C . GLU A 1 83 ? -7.422 7.009 4.350 1.00 97.12 83 GLU A C 1
ATOM 613 O O . GLU A 1 83 ? -8.053 7.909 3.795 1.00 97.12 83 GLU A O 1
ATOM 618 N N . VAL A 1 84 ? -7.993 5.883 4.771 1.00 96.38 84 VAL A N 1
ATOM 619 C CA . VAL A 1 84 ? -9.418 5.563 4.655 1.00 96.38 84 VAL A CA 1
ATOM 620 C C . VAL A 1 84 ? -10.019 5.605 6.050 1.00 96.38 84 VAL A C 1
ATOM 622 O O . VAL A 1 84 ? -9.727 4.738 6.869 1.00 96.38 84 VAL A O 1
ATOM 625 N N . CYS A 1 85 ? -10.833 6.623 6.317 1.00 95.00 85 CYS A N 1
ATOM 626 C CA . CYS A 1 85 ? -11.436 6.903 7.620 1.00 95.00 85 CYS A CA 1
ATOM 627 C C . CYS A 1 85 ? -12.952 6.683 7.628 1.00 95.00 85 CYS A C 1
ATOM 629 O O . CYS A 1 85 ? -13.547 6.312 6.618 1.00 95.00 85 CYS A O 1
ATOM 631 N N . ASP A 1 86 ? -13.565 6.940 8.787 1.00 92.69 86 ASP A N 1
ATOM 632 C CA . ASP A 1 86 ? -15.006 6.807 9.030 1.00 92.69 86 ASP A CA 1
ATOM 633 C C . ASP A 1 86 ? -15.520 5.379 8.783 1.00 92.69 86 ASP A C 1
ATOM 635 O O . ASP A 1 86 ? -16.684 5.152 8.446 1.00 92.69 86 ASP A O 1
ATOM 639 N N . LEU A 1 87 ? -14.636 4.396 8.985 1.00 92.44 87 LEU A N 1
ATOM 640 C CA . LEU A 1 87 ? -14.967 2.984 8.898 1.00 92.44 87 LEU A CA 1
ATOM 641 C C . LEU A 1 87 ? -15.827 2.579 10.099 1.00 92.44 87 LEU A C 1
ATOM 643 O O . LEU A 1 87 ? -15.520 2.880 11.256 1.00 92.44 87 LEU A O 1
ATOM 647 N N . SER A 1 88 ? -16.925 1.885 9.819 1.00 90.94 88 SER A N 1
ATOM 648 C CA . SER A 1 88 ? -17.752 1.299 10.872 1.00 90.94 88 SER A CA 1
ATOM 649 C C . SER A 1 88 ? -16.995 0.178 11.584 1.00 90.94 88 SER A C 1
ATOM 651 O O . SER A 1 88 ? -16.096 -0.442 11.020 1.00 90.94 88 SER A O 1
ATOM 653 N N . ASP A 1 89 ? -17.363 -0.113 12.828 1.00 87.00 89 ASP A N 1
ATOM 654 C CA . ASP A 1 89 ? -16.795 -1.264 13.527 1.00 87.00 89 ASP A CA 1
ATOM 655 C C . ASP A 1 89 ? -17.155 -2.553 12.774 1.00 87.00 89 ASP A C 1
ATOM 657 O O . ASP A 1 89 ? -18.330 -2.842 12.533 1.00 87.00 89 ASP A O 1
ATOM 661 N N . GLY A 1 90 ? -16.146 -3.339 12.401 1.00 89.12 90 GLY A N 1
ATOM 662 C CA . GLY A 1 90 ? -16.358 -4.527 11.586 1.00 89.12 90 GLY A CA 1
ATOM 663 C C . GLY A 1 90 ? -15.069 -5.176 11.100 1.00 89.12 90 GLY A C 1
ATOM 664 O O . GLY A 1 90 ? -13.961 -4.732 11.403 1.00 89.12 90 GLY A O 1
ATOM 665 N N . GLY A 1 91 ? -15.236 -6.274 10.364 1.00 91.50 91 GLY A N 1
ATOM 666 C CA . GLY A 1 91 ? -14.149 -6.922 9.641 1.00 91.50 91 GLY A CA 1
ATOM 667 C C . GLY A 1 91 ? -13.994 -6.310 8.255 1.00 91.50 91 GLY A C 1
ATOM 668 O O . GLY A 1 91 ? -14.991 -6.054 7.584 1.00 91.50 91 GLY A O 1
ATOM 669 N N . TYR A 1 92 ? -12.746 -6.129 7.836 1.00 95.62 92 TYR A N 1
ATOM 670 C CA . TYR A 1 92 ? -12.390 -5.621 6.518 1.00 95.62 92 TYR A CA 1
ATOM 671 C C . TYR A 1 92 ? -11.400 -6.566 5.847 1.00 95.62 92 TYR A C 1
ATOM 673 O O . TYR A 1 92 ? -10.554 -7.156 6.523 1.00 95.62 92 TYR A O 1
ATOM 681 N N . THR A 1 93 ? -11.497 -6.684 4.526 1.00 97.50 93 THR A N 1
ATOM 682 C CA . THR A 1 93 ? -10.535 -7.418 3.699 1.00 97.50 93 THR A CA 1
ATOM 683 C C . THR A 1 93 ? -9.786 -6.424 2.833 1.00 97.50 93 THR A C 1
ATOM 685 O O . THR A 1 93 ? -10.408 -5.703 2.059 1.00 97.50 93 THR A O 1
ATOM 688 N N . PHE A 1 94 ? -8.464 -6.387 2.958 1.00 98.38 94 PHE A N 1
ATOM 689 C CA . PHE A 1 94 ? -7.598 -5.687 2.017 1.00 98.38 94 PHE A CA 1
ATOM 690 C C . PHE A 1 94 ? -7.182 -6.666 0.922 1.00 98.38 94 PHE A C 1
ATOM 692 O O . PHE A 1 94 ? -6.981 -7.845 1.190 1.00 98.38 94 PHE A O 1
ATOM 699 N N . ALA A 1 95 ? -7.079 -6.193 -0.310 1.00 98.19 95 ALA A N 1
ATOM 700 C CA . ALA A 1 95 ? -6.498 -6.956 -1.398 1.00 98.19 95 ALA A CA 1
ATOM 701 C C . ALA A 1 95 ? -5.655 -6.026 -2.260 1.00 98.19 95 ALA A C 1
ATOM 703 O O . ALA A 1 95 ? -6.104 -4.928 -2.583 1.00 98.19 95 ALA A O 1
ATOM 704 N N . ILE A 1 96 ? -4.470 -6.480 -2.644 1.00 98.62 96 ILE A N 1
ATOM 705 C CA . ILE A 1 96 ? -3.594 -5.819 -3.611 1.00 98.62 96 ILE A CA 1
ATOM 706 C C . ILE A 1 96 ? -3.419 -6.733 -4.823 1.00 98.62 96 ILE A C 1
ATOM 708 O O . ILE A 1 96 ? -3.423 -7.957 -4.679 1.00 98.62 96 ILE A O 1
ATOM 712 N N . PHE A 1 97 ? -3.309 -6.141 -6.004 1.00 98.56 97 PHE A N 1
ATOM 713 C CA . PHE A 1 97 ? -3.283 -6.812 -7.295 1.00 98.56 97 PHE A CA 1
ATOM 714 C C . PHE A 1 97 ? -2.169 -6.249 -8.161 1.00 98.56 97 PHE A C 1
ATOM 716 O O . PHE A 1 97 ? -1.864 -5.058 -8.082 1.00 98.56 97 PHE A O 1
ATOM 723 N N . ASP A 1 98 ? -1.631 -7.119 -9.002 1.00 98.06 98 ASP A N 1
ATOM 724 C CA . ASP A 1 98 ? -0.624 -6.809 -10.005 1.00 98.06 98 ASP A CA 1
ATOM 725 C C . ASP A 1 98 ? -1.049 -7.419 -11.349 1.00 98.06 98 ASP A C 1
ATOM 727 O O . ASP A 1 98 ? -1.360 -8.612 -11.419 1.00 98.06 98 ASP A O 1
ATOM 731 N N . GLU A 1 99 ? -1.134 -6.600 -12.402 1.00 97.81 99 GLU A N 1
ATOM 732 C CA . GLU A 1 99 ? -1.673 -7.022 -13.705 1.00 97.81 99 GLU A CA 1
ATOM 733 C C . GLU A 1 99 ? -0.779 -8.049 -14.422 1.00 97.81 99 GLU A C 1
ATOM 735 O O . GLU A 1 99 ? -1.297 -8.934 -15.113 1.00 97.81 99 GLU A O 1
ATOM 740 N N . TYR A 1 100 ? 0.544 -7.973 -14.248 1.00 96.19 100 TYR A N 1
ATOM 741 C CA . TYR A 1 100 ? 1.500 -8.890 -14.886 1.00 96.19 100 TYR A CA 1
ATOM 742 C C . TYR A 1 100 ? 1.849 -10.117 -14.040 1.00 96.19 100 TYR A C 1
ATOM 744 O O . TYR A 1 100 ? 2.550 -11.016 -14.518 1.00 96.19 100 TYR A O 1
ATOM 752 N N . GLU A 1 101 ? 1.278 -10.203 -12.842 1.00 96.50 101 GLU A N 1
ATOM 753 C CA . GLU A 1 101 ? 1.399 -11.311 -11.903 1.00 96.50 101 GLU A CA 1
ATOM 754 C C . GLU A 1 101 ? 2.839 -11.591 -11.441 1.00 96.50 101 GLU A C 1
ATOM 756 O O . GLU A 1 101 ? 3.149 -12.719 -11.037 1.00 96.50 101 GLU A O 1
ATOM 761 N N . ASP A 1 102 ? 3.729 -10.600 -11.506 1.00 94.94 102 ASP A N 1
ATOM 762 C CA . ASP A 1 102 ? 5.084 -10.687 -10.956 1.00 94.94 102 ASP A CA 1
ATOM 763 C C . ASP A 1 102 ? 5.256 -9.924 -9.639 1.00 94.94 102 ASP A C 1
ATOM 765 O O . ASP A 1 102 ? 6.283 -10.092 -8.968 1.00 94.94 102 ASP A O 1
ATOM 769 N N . GLY A 1 103 ? 4.211 -9.200 -9.232 1.00 95.06 103 GLY A N 1
ATOM 770 C CA . GLY A 1 103 ? 4.171 -8.446 -7.992 1.00 95.06 103 GLY A CA 1
ATOM 771 C C . GLY A 1 103 ? 5.087 -7.232 -8.051 1.00 95.06 103 GLY A C 1
ATOM 772 O O . GLY A 1 103 ? 5.708 -6.920 -9.057 1.00 95.06 103 GLY A O 1
ATOM 773 N N . MET A 1 104 ? 5.227 -6.547 -6.922 1.00 95.88 104 MET A N 1
ATOM 774 C CA . MET A 1 104 ? 5.964 -5.281 -6.892 1.00 95.88 104 MET A CA 1
ATOM 775 C C . MET A 1 104 ? 7.448 -5.444 -6.540 1.00 95.88 104 MET A C 1
ATOM 777 O O . MET A 1 104 ? 8.184 -4.459 -6.518 1.00 95.88 104 MET A O 1
ATOM 781 N N . CYS A 1 105 ? 7.913 -6.651 -6.193 1.00 94.25 105 CYS A N 1
ATOM 782 C CA . CYS A 1 105 ? 9.288 -6.840 -5.737 1.00 94.25 105 CYS A CA 1
ATOM 783 C C . CYS A 1 105 ? 10.172 -7.697 -6.635 1.00 94.25 105 CYS A C 1
ATOM 785 O O . CYS A 1 105 ? 9.930 -8.862 -6.952 1.00 94.25 105 CYS A O 1
ATOM 787 N N . CYS A 1 106 ? 11.311 -7.055 -6.893 1.00 90.25 106 CYS A N 1
ATOM 788 C CA . CYS A 1 106 ? 12.697 -7.451 -6.637 1.00 90.25 106 CYS A CA 1
ATOM 789 C C . CYS A 1 106 ? 13.471 -7.451 -7.950 1.00 90.25 106 CYS A C 1
ATOM 791 O O . CYS A 1 106 ? 14.610 -6.997 -8.055 1.00 90.25 106 CYS A O 1
ATOM 793 N N . LYS A 1 107 ? 12.820 -7.949 -9.000 1.00 90.50 107 LYS A N 1
ATOM 794 C CA . LYS A 1 107 ? 13.387 -7.975 -10.346 1.00 90.50 107 LYS A CA 1
ATOM 795 C C . LYS A 1 107 ? 13.211 -6.644 -11.074 1.00 90.50 107 LYS A C 1
ATOM 797 O O . LYS A 1 107 ? 14.110 -6.246 -11.816 1.00 90.50 107 LYS A O 1
ATOM 802 N N . TRP A 1 108 ? 12.078 -5.981 -10.860 1.00 90.19 108 TRP A N 1
ATOM 803 C CA . TRP A 1 108 ? 11.695 -4.748 -11.553 1.00 90.19 108 TRP A CA 1
ATOM 804 C C . TRP A 1 108 ? 11.591 -3.540 -10.626 1.00 90.19 108 TRP A C 1
ATOM 806 O O . TRP A 1 108 ? 11.126 -2.485 -11.025 1.00 90.19 108 TRP A O 1
ATOM 816 N N . GLY A 1 109 ? 12.110 -3.644 -9.411 1.00 93.44 109 GLY A N 1
ATOM 817 C CA . GLY A 1 109 ? 12.084 -2.570 -8.429 1.00 93.44 109 GLY A CA 1
ATOM 818 C C . GLY A 1 109 ? 11.877 -3.134 -7.037 1.00 93.44 109 GLY A C 1
ATOM 819 O O . GLY A 1 109 ? 11.581 -4.312 -6.873 1.00 93.44 109 GLY A O 1
ATOM 820 N N . GLU A 1 110 ? 12.080 -2.294 -6.033 1.00 96.19 110 GLU A N 1
ATOM 821 C CA . GLU A 1 110 ? 11.898 -2.660 -4.626 1.00 96.19 110 GLU A CA 1
ATOM 822 C C . GLU A 1 110 ? 10.562 -2.093 -4.138 1.00 96.19 110 GLU A C 1
ATOM 824 O O . GLU A 1 110 ? 10.517 -1.206 -3.281 1.00 96.19 110 GLU A O 1
ATOM 829 N N . GLY A 1 111 ? 9.474 -2.543 -4.764 1.00 97.81 111 GLY A N 1
ATOM 830 C CA . GLY A 1 111 ? 8.127 -2.167 -4.374 1.00 97.81 111 GLY A CA 1
ATOM 831 C C . GLY A 1 111 ? 7.622 -2.989 -3.188 1.00 97.81 111 GLY A C 1
ATOM 832 O O . GLY A 1 111 ? 8.054 -4.113 -2.929 1.00 97.81 111 GLY A O 1
ATOM 833 N N . SER A 1 112 ? 6.722 -2.398 -2.411 1.00 98.44 112 SER A N 1
ATOM 834 C CA . SER A 1 112 ? 6.145 -3.005 -1.211 1.00 98.44 112 SER A CA 1
ATOM 835 C C . SER A 1 112 ? 4.861 -2.295 -0.801 1.00 98.44 112 SER A C 1
ATOM 837 O O . SER A 1 112 ? 4.628 -1.152 -1.181 1.00 98.44 112 SER A O 1
ATOM 839 N N . TYR A 1 113 ? 4.038 -2.940 0.020 1.00 98.62 113 TYR A N 1
ATOM 840 C CA . TYR A 1 113 ? 2.910 -2.289 0.676 1.00 98.62 113 TYR A CA 1
ATOM 841 C C . TYR A 1 113 ? 2.903 -2.542 2.181 1.00 98.62 113 TYR A C 1
ATOM 843 O O . TYR A 1 113 ? 3.504 -3.486 2.700 1.00 98.62 113 TYR A O 1
ATOM 851 N N . THR A 1 114 ? 2.191 -1.688 2.903 1.00 98.50 114 THR A N 1
ATOM 852 C CA . THR A 1 114 ? 1.831 -1.877 4.304 1.00 98.50 114 THR A CA 1
ATOM 853 C C . THR A 1 114 ? 0.422 -1.355 4.533 1.00 98.50 114 THR A C 1
ATOM 855 O O . THR A 1 114 ? 0.111 -0.216 4.194 1.00 98.50 114 THR A O 1
ATOM 858 N N . LEU A 1 115 ? -0.411 -2.177 5.163 1.00 98.19 115 LEU A N 1
ATOM 859 C CA . LEU A 1 115 ? -1.687 -1.776 5.734 1.00 98.19 115 LEU A CA 1
ATOM 860 C C . LEU A 1 115 ? -1.503 -1.611 7.239 1.00 98.19 115 LEU A C 1
ATOM 862 O O . LEU A 1 115 ? -1.068 -2.538 7.926 1.00 98.19 115 LEU A O 1
ATOM 866 N N . SER A 1 116 ? -1.856 -0.451 7.774 1.00 96.75 116 SER A N 1
ATOM 867 C CA . SER A 1 116 ? -1.816 -0.200 9.214 1.00 96.75 116 SER A CA 1
ATOM 868 C C . SER A 1 116 ? -3.043 0.567 9.682 1.00 96.75 116 SER A C 1
ATOM 870 O O . SER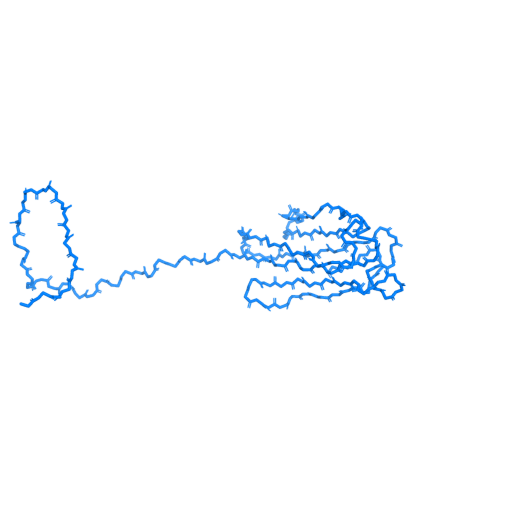 A 1 116 ? -3.775 1.141 8.886 1.00 96.75 116 SER A O 1
ATOM 872 N N . THR A 1 117 ? -3.296 0.573 10.984 1.00 93.12 117 THR A N 1
ATOM 873 C CA . THR A 1 117 ? -4.243 1.529 11.568 1.00 93.12 117 THR A CA 1
ATOM 874 C C . THR A 1 117 ? -3.567 2.893 11.726 1.00 93.12 117 THR A C 1
ATOM 876 O O . THR A 1 117 ? -2.340 2.983 11.810 1.00 93.12 117 THR A O 1
ATOM 879 N N . LYS A 1 118 ? -4.352 3.964 11.872 1.00 89.50 118 LYS A N 1
ATOM 880 C CA . LYS A 1 118 ? -3.825 5.322 12.117 1.00 89.50 118 LYS A CA 1
ATOM 881 C C . LYS A 1 118 ? -2.916 5.449 13.346 1.00 89.50 118 LYS A C 1
ATOM 883 O O . LYS A 1 118 ? -2.062 6.330 13.385 1.00 89.50 118 LYS A O 1
ATOM 888 N N . ASN A 1 119 ? -3.059 4.566 14.336 1.00 87.50 119 ASN A N 1
ATOM 889 C CA . ASN A 1 119 ? -2.197 4.556 15.522 1.00 87.50 119 ASN A CA 1
ATOM 890 C C . ASN A 1 119 ? -0.842 3.847 15.300 1.00 87.50 119 ASN A C 1
ATOM 892 O O . ASN A 1 119 ? -0.031 3.782 16.223 1.00 87.50 119 ASN A O 1
ATOM 896 N N . GLY A 1 120 ? -0.591 3.333 14.091 1.00 88.00 120 GLY A N 1
ATOM 897 C CA . GLY A 1 120 ? 0.668 2.704 13.699 1.00 88.00 120 GLY A CA 1
ATOM 898 C C . GLY A 1 120 ? 0.719 1.186 13.875 1.00 88.00 120 GLY A C 1
ATOM 899 O O . GLY A 1 120 ? 1.767 0.594 13.629 1.00 88.00 120 GLY A O 1
ATOM 900 N N . LEU A 1 121 ? -0.374 0.526 14.279 1.00 92.62 121 LEU A N 1
ATOM 901 C CA . LEU A 1 121 ? -0.426 -0.939 14.268 1.00 92.62 121 LEU A CA 1
ATOM 902 C C . LEU A 1 121 ? -0.452 -1.461 12.826 1.00 92.62 121 LEU A C 1
ATOM 904 O O . LEU A 1 121 ? -1.461 -1.302 12.140 1.00 92.62 121 LEU A O 1
ATOM 908 N N . THR A 1 122 ? 0.622 -2.123 12.398 1.00 95.31 122 THR A N 1
ATOM 909 C CA . THR A 1 122 ? 0.674 -2.863 11.130 1.00 95.31 122 THR A CA 1
ATOM 910 C C . THR A 1 122 ? -0.240 -4.085 11.173 1.00 95.31 122 THR A C 1
ATOM 912 O O . THR A 1 122 ? -0.143 -4.909 12.082 1.00 95.31 122 THR A O 1
ATOM 915 N N . ILE A 1 123 ? -1.109 -4.197 10.171 1.00 95.50 123 ILE A N 1
ATOM 916 C CA . ILE A 1 123 ? -2.054 -5.302 9.970 1.00 95.50 123 ILE A CA 1
ATOM 917 C C . ILE A 1 123 ? -1.497 -6.283 8.935 1.00 95.50 123 ILE A C 1
ATOM 919 O O . ILE A 1 123 ? -1.513 -7.488 9.167 1.00 95.50 123 ILE A O 1
ATOM 923 N N . ALA A 1 124 ? -0.978 -5.762 7.822 1.00 96.81 124 ALA A N 1
ATOM 924 C CA . ALA A 1 124 ? -0.394 -6.546 6.740 1.00 96.81 124 ALA A CA 1
ATOM 925 C C . ALA A 1 124 ? 0.753 -5.777 6.076 1.00 96.81 124 ALA A C 1
ATOM 927 O O . ALA A 1 124 ? 0.798 -4.546 6.122 1.00 96.81 124 ALA A O 1
ATOM 928 N N . SER A 1 125 ? 1.679 -6.503 5.459 1.00 97.94 125 SER A N 1
ATOM 929 C CA . SER A 1 125 ? 2.773 -5.939 4.671 1.00 97.94 125 SER A CA 1
ATOM 930 C C . SER A 1 125 ? 3.318 -6.991 3.718 1.00 97.94 125 SER A C 1
ATOM 932 O O . SER A 1 125 ? 3.471 -8.142 4.128 1.00 97.94 125 SER A O 1
ATOM 934 N N . GLY A 1 126 ? 3.683 -6.586 2.508 1.00 97.50 126 GLY A N 1
ATOM 935 C CA . GLY A 1 126 ? 4.175 -7.500 1.482 1.00 97.50 126 GLY A CA 1
ATOM 936 C C . GLY A 1 126 ? 4.767 -6.767 0.284 1.00 97.50 126 GLY A C 1
ATOM 937 O O . GLY A 1 126 ? 5.036 -5.568 0.344 1.00 97.50 126 GLY A O 1
ATOM 938 N N . GLY A 1 127 ? 4.986 -7.503 -0.801 1.00 96.25 127 GLY A N 1
ATOM 939 C CA . GLY A 1 127 ? 5.580 -6.995 -2.043 1.00 96.25 127 GLY A CA 1
ATOM 940 C C . GLY A 1 127 ? 5.926 -8.111 -3.031 1.00 96.25 127 GLY A C 1
ATOM 941 O O . GLY A 1 127 ? 5.837 -7.911 -4.236 1.00 96.25 127 GLY A O 1
ATOM 942 N N . GLU A 1 128 ? 6.239 -9.306 -2.521 1.00 96.94 128 GLU A N 1
ATOM 943 C CA . GLU A 1 128 ? 6.456 -10.526 -3.308 1.00 96.94 128 GLU A CA 1
ATOM 944 C C . GLU A 1 128 ? 5.159 -11.347 -3.398 1.00 96.94 128 GLU A C 1
ATOM 946 O O . GLU A 1 128 ? 4.909 -12.240 -2.588 1.00 96.94 128 GLU A O 1
ATOM 951 N N . PHE A 1 129 ? 4.324 -11.044 -4.387 1.00 97.12 129 PHE A N 1
ATOM 952 C CA . PHE A 1 129 ? 3.113 -11.803 -4.703 1.00 97.12 129 PHE A CA 1
ATOM 953 C C . PHE A 1 129 ? 3.009 -12.014 -6.217 1.00 97.12 129 PHE A C 1
ATOM 955 O O . PHE A 1 129 ? 3.789 -11.457 -6.975 1.00 97.12 129 PHE A O 1
ATOM 962 N N . GLY A 1 130 ? 2.105 -12.895 -6.648 1.00 96.44 130 GLY A N 1
ATOM 963 C CA . GLY A 1 130 ? 1.804 -13.075 -8.072 1.00 96.44 130 GLY A CA 1
ATOM 964 C C . GLY A 1 130 ? 0.739 -12.076 -8.516 1.00 96.44 130 GLY A C 1
ATOM 965 O O . GLY A 1 130 ? 0.894 -10.878 -8.351 1.00 96.44 130 GLY A O 1
ATOM 966 N N . ALA A 1 131 ? -0.406 -12.579 -8.975 1.00 97.44 131 ALA A N 1
ATOM 967 C CA . ALA A 1 131 ? -1.538 -11.736 -9.372 1.00 97.44 131 ALA A CA 1
ATOM 968 C C . ALA A 1 131 ? -2.158 -10.915 -8.223 1.00 97.44 131 ALA A C 1
ATOM 970 O O . ALA A 1 131 ? -2.739 -9.858 -8.459 1.00 97.44 131 ALA A O 1
ATOM 971 N N . SER A 1 132 ? -2.127 -11.427 -6.984 1.00 98.00 132 SER A N 1
ATOM 972 C CA . SER A 1 132 ? -2.748 -10.753 -5.836 1.00 98.00 132 SER A CA 1
ATOM 973 C C . SER A 1 132 ? -2.310 -11.301 -4.479 1.00 98.00 132 SER A C 1
ATOM 975 O O . SER A 1 132 ? -1.962 -12.481 -4.378 1.00 98.00 132 SER A O 1
ATOM 977 N N . GLU A 1 133 ? -2.492 -10.501 -3.431 1.00 98.00 133 GLU A N 1
ATOM 978 C CA . GLU A 1 133 ? -2.405 -10.894 -2.019 1.00 98.00 133 GLU A CA 1
ATOM 979 C C . GLU A 1 133 ? -3.579 -10.292 -1.221 1.00 98.00 133 GLU A C 1
ATOM 981 O O . GLU A 1 133 ? -4.102 -9.239 -1.593 1.00 98.00 133 GLU A O 1
ATOM 986 N N . LYS A 1 134 ? -4.031 -10.985 -0.167 1.00 92.50 134 LYS A N 1
ATOM 987 C CA . LYS A 1 134 ? -5.178 -10.610 0.677 1.00 92.50 134 LYS A CA 1
ATOM 988 C C . LYS A 1 134 ? -4.869 -10.800 2.156 1.00 92.50 134 LYS A C 1
ATOM 990 O O . LYS A 1 134 ? -4.273 -11.856 2.469 1.00 92.50 134 LYS A O 1
#

Secondary structure (DSSP, 8-state):
-------------------TT---S---------PPPEEEEEEEE--S-GGGEEEEEEETTS-EEEE-----GGGTT-EEEEEEEEEPSS-EEEEEEETTSS-SBSSS-B-EEEEEETTS-EEEEE---SSEE-

Foldseek 3Di:
DDDDDDDDDDPDPDDDPDDPPPPPDDPPPPPPCPPFWWKKKKKKQAFQQQQQKKKFKAFPVRHTQDIDHRDDNVCHRHMDMDMRTNDDPGDMDMKMFGNQQQWRDDPRGHMKMWMAIPVGHTPDIGTGGGGMDD

pLDDT: mean 83.81, std 20.63, range [36.28, 98.69]

Radius of gyration: 26.17 Å; chains: 1; bounding box: 43×58×64 Å